Protein AF-N2AEK4-F1 (afdb_monomer)

Secondary structure (DSSP, 8-state):
-----GGGGTTHHHHHTT--HHHHHHHHHHHHHHTHHHHHHHHHHHHH-S-HHHHHHHHHHHHHHHHHHHHSTTSSS--HHHHHHHHHHIIIIIHHHHHTT--TTHHHHHHHHHHHHHHHSTT-------HHHHHHHTTTT-----

Structure (mmCIF, N/CA/C/O backbone):
data_AF-N2AEK4-F1
#
_entry.id   AF-N2AEK4-F1
#
loop_
_atom_site.group_PDB
_atom_site.id
_atom_site.type_symbol
_atom_site.label_atom_id
_atom_site.label_alt_id
_atom_site.label_comp_id
_atom_site.label_asym_id
_atom_site.label_entity_id
_atom_site.label_seq_id
_atom_site.pdbx_PDB_ins_code
_atom_site.Cartn_x
_atom_site.Cartn_y
_atom_site.Cartn_z
_atom_site.occupancy
_atom_site.B_iso_or_equiv
_atom_site.auth_seq_id
_atom_site.auth_comp_id
_atom_site.auth_asym_id
_atom_site.auth_atom_id
_atom_site.pdbx_PDB_model_num
ATOM 1 N N . MET A 1 1 ? -1.991 2.743 19.088 1.00 65.75 1 MET A N 1
ATOM 2 C CA . MET A 1 1 ? -0.981 3.655 18.497 1.00 65.75 1 MET A CA 1
ATOM 3 C C . MET A 1 1 ? -1.085 3.528 16.982 1.00 65.75 1 MET A C 1
ATOM 5 O O . MET A 1 1 ? -1.461 2.444 16.556 1.00 65.75 1 MET A O 1
ATOM 9 N N . PRO A 1 2 ? -0.828 4.579 16.182 1.00 80.50 2 PRO A N 1
ATOM 10 C CA . PRO A 1 2 ? -0.862 4.454 14.725 1.00 80.50 2 PRO A CA 1
ATOM 11 C C . PRO A 1 2 ? 0.255 3.523 14.238 1.00 80.50 2 PRO A C 1
ATOM 13 O O . PRO A 1 2 ? 1.398 3.667 14.677 1.00 80.50 2 PRO A O 1
ATOM 16 N N . VAL A 1 3 ? -0.069 2.596 13.333 1.00 87.94 3 VAL A N 1
ATOM 17 C CA . VAL A 1 3 ? 0.931 1.723 12.699 1.00 87.94 3 VAL A CA 1
ATOM 18 C C . VAL A 1 3 ? 1.771 2.545 11.725 1.00 87.94 3 VAL A C 1
ATOM 20 O O . VAL A 1 3 ? 1.249 3.314 10.911 1.00 87.94 3 VAL A O 1
ATOM 23 N N . VAL A 1 4 ? 3.092 2.395 11.805 1.00 85.88 4 VAL A N 1
ATOM 24 C CA . VAL A 1 4 ? 4.040 3.128 10.960 1.00 85.88 4 VAL A CA 1
ATOM 25 C C . VAL A 1 4 ? 4.069 2.502 9.562 1.00 85.88 4 VAL A C 1
ATOM 27 O O . VAL A 1 4 ? 4.660 1.445 9.360 1.00 85.88 4 VAL A O 1
ATOM 30 N N . THR A 1 5 ? 3.449 3.163 8.580 1.00 90.44 5 THR A N 1
ATOM 31 C CA . THR A 1 5 ? 3.339 2.653 7.195 1.00 90.44 5 THR A CA 1
ATOM 32 C C . THR A 1 5 ? 4.315 3.309 6.215 1.00 90.44 5 THR A C 1
ATOM 34 O O . THR A 1 5 ? 4.449 2.861 5.078 1.00 90.44 5 THR A O 1
ATOM 37 N N . ASP A 1 6 ? 5.054 4.344 6.623 1.00 89.19 6 ASP A N 1
ATOM 38 C CA . ASP A 1 6 ? 5.939 5.101 5.729 1.00 89.19 6 ASP A CA 1
ATOM 39 C C . ASP A 1 6 ? 7.083 4.248 5.155 1.00 89.19 6 ASP A C 1
ATOM 41 O O . ASP A 1 6 ? 7.486 4.439 4.000 1.00 89.19 6 ASP A O 1
ATOM 45 N N . ARG A 1 7 ? 7.589 3.292 5.944 1.00 91.81 7 ARG A N 1
ATOM 46 C CA . ARG A 1 7 ? 8.680 2.393 5.550 1.00 91.81 7 ARG A CA 1
ATOM 47 C C . ARG A 1 7 ? 8.294 1.457 4.415 1.00 91.81 7 ARG A C 1
ATOM 49 O O . ARG A 1 7 ? 9.152 1.141 3.597 1.00 91.81 7 ARG A O 1
ATOM 56 N N . MET A 1 8 ? 7.012 1.098 4.287 1.00 94.88 8 MET A N 1
ATOM 57 C CA . MET A 1 8 ? 6.519 0.268 3.177 1.00 94.88 8 MET A CA 1
ATOM 58 C C . MET A 1 8 ? 6.834 0.899 1.813 1.00 94.88 8 MET A C 1
ATOM 60 O O . MET A 1 8 ? 7.028 0.198 0.826 1.00 94.88 8 MET A O 1
ATOM 64 N N . PHE A 1 9 ? 6.954 2.227 1.742 1.00 95.25 9 PHE A N 1
ATOM 65 C CA . PHE A 1 9 ? 7.187 2.940 0.487 1.00 95.25 9 PHE A CA 1
ATOM 66 C C . PHE A 1 9 ? 8.673 3.165 0.148 1.00 95.25 9 PHE A C 1
ATOM 68 O O . PHE A 1 9 ? 8.973 3.626 -0.958 1.00 95.25 9 PHE A O 1
ATOM 75 N N . ASP A 1 10 ? 9.617 2.823 1.035 1.00 92.31 10 ASP A N 1
ATOM 76 C CA . ASP A 1 10 ? 11.054 3.107 0.850 1.00 92.31 10 ASP A CA 1
ATOM 77 C C . ASP A 1 10 ? 11.623 2.493 -0.431 1.00 92.31 10 ASP A C 1
ATOM 79 O O . ASP A 1 10 ? 12.361 3.135 -1.183 1.00 92.31 10 ASP A O 1
ATOM 83 N N . ASN A 1 11 ? 11.217 1.260 -0.732 1.00 92.12 11 ASN A N 1
ATOM 84 C CA . ASN A 1 11 ? 11.719 0.513 -1.881 1.00 92.12 11 ASN A CA 1
ATOM 85 C C . ASN A 1 11 ? 10.864 0.672 -3.147 1.00 92.12 11 ASN A C 1
ATOM 87 O O . ASN A 1 11 ? 11.190 0.068 -4.175 1.00 92.12 11 ASN A O 1
ATOM 91 N N . LYS A 1 12 ? 9.835 1.537 -3.132 1.00 94.06 12 LYS A N 1
ATOM 92 C CA . LYS A 1 12 ? 8.893 1.742 -4.249 1.00 94.06 12 LYS A CA 1
ATOM 93 C C . LYS A 1 12 ? 9.588 1.874 -5.601 1.00 94.06 12 LYS A C 1
ATOM 95 O O . LYS A 1 12 ? 9.260 1.167 -6.548 1.00 94.06 12 LYS A O 1
ATOM 100 N N . ASN A 1 13 ? 10.574 2.766 -5.700 1.00 91.44 13 ASN A N 1
ATOM 101 C CA . ASN A 1 13 ? 11.243 3.041 -6.975 1.00 91.44 13 ASN A CA 1
ATOM 102 C C . ASN A 1 13 ? 12.008 1.819 -7.497 1.00 91.44 13 ASN A C 1
ATOM 104 O O . ASN A 1 13 ? 12.037 1.583 -8.700 1.00 91.44 13 ASN A O 1
ATOM 108 N N . LYS A 1 14 ? 12.624 1.035 -6.605 1.00 91.38 14 LYS A N 1
ATOM 109 C CA . LYS A 1 14 ? 13.353 -0.186 -6.969 1.00 91.38 14 LYS A CA 1
ATOM 110 C C . LYS A 1 14 ? 12.386 -1.290 -7.394 1.00 91.38 14 LYS A C 1
ATOM 112 O O . LYS A 1 14 ? 12.635 -1.949 -8.396 1.00 91.38 14 LYS A O 1
ATOM 117 N N . MET A 1 15 ? 11.289 -1.457 -6.664 1.00 92.69 15 MET A N 1
ATOM 118 C CA . MET A 1 15 ? 10.333 -2.551 -6.855 1.00 92.69 15 MET A CA 1
ATOM 119 C C . MET A 1 15 ? 9.384 -2.336 -8.039 1.00 92.69 15 MET A C 1
ATOM 121 O O . MET A 1 15 ? 8.943 -3.303 -8.658 1.00 92.69 15 MET A O 1
ATOM 125 N N . LEU A 1 16 ? 9.096 -1.081 -8.393 1.00 91.00 16 LEU A N 1
ATOM 126 C CA . LEU A 1 16 ? 8.359 -0.742 -9.614 1.00 91.00 16 LEU A CA 1
ATOM 127 C C . LEU A 1 16 ? 9.258 -0.736 -10.859 1.00 91.00 16 LEU A C 1
ATOM 129 O O . LEU A 1 16 ? 8.776 -0.861 -11.988 1.00 91.00 16 LEU A O 1
ATOM 133 N N . LYS A 1 17 ? 10.580 -0.604 -10.688 1.00 84.88 17 LYS A N 1
ATOM 134 C CA . LYS A 1 17 ? 11.522 -0.588 -11.809 1.00 84.88 17 LYS A CA 1
ATOM 135 C C . LYS A 1 17 ? 11.586 -1.974 -12.442 1.00 84.88 17 LYS A C 1
ATOM 137 O O . LYS A 1 17 ? 12.271 -2.862 -11.948 1.00 84.88 17 LYS A O 1
ATOM 142 N N . ARG A 1 18 ? 10.956 -2.101 -13.615 1.00 75.81 18 ARG A N 1
ATOM 143 C CA . ARG A 1 18 ? 10.868 -3.336 -14.415 1.00 75.81 18 ARG A CA 1
ATOM 144 C C . ARG A 1 18 ? 9.997 -4.402 -13.741 1.00 75.81 18 ARG A C 1
ATOM 146 O O . ARG A 1 18 ? 10.466 -5.514 -13.515 1.00 75.81 18 ARG A O 1
ATOM 153 N N . LEU A 1 19 ? 8.727 -4.067 -13.494 1.00 82.19 19 LEU A N 1
ATOM 154 C CA . LEU A 1 19 ? 7.664 -5.023 -13.156 1.00 82.19 19 LEU A CA 1
ATOM 155 C C . LEU A 1 19 ? 7.582 -6.126 -14.228 1.00 82.19 19 LEU A C 1
ATOM 157 O O . LEU A 1 19 ? 6.901 -6.004 -15.242 1.00 82.19 19 LEU A O 1
ATOM 161 N N . LYS A 1 20 ? 8.341 -7.198 -14.019 1.00 86.81 20 LYS A N 1
ATOM 162 C CA . LYS A 1 20 ? 8.296 -8.454 -14.768 1.00 86.81 20 LYS A CA 1
ATOM 163 C C . LYS A 1 20 ? 7.862 -9.531 -13.797 1.00 86.81 20 LYS A C 1
ATOM 165 O O . LYS A 1 20 ? 8.312 -9.505 -12.659 1.00 86.81 20 LYS A O 1
ATOM 170 N N . LYS A 1 21 ? 7.095 -10.514 -14.267 1.00 88.75 21 LYS A N 1
ATOM 171 C CA . LYS A 1 21 ? 6.495 -11.552 -13.418 1.00 88.75 21 LYS A CA 1
ATOM 172 C C . LYS A 1 21 ? 7.445 -12.148 -12.374 1.00 88.75 21 LYS A C 1
ATOM 174 O O . LYS A 1 21 ? 7.139 -12.106 -11.193 1.00 88.75 21 LYS A O 1
ATOM 179 N N . LYS A 1 22 ? 8.624 -12.618 -12.803 1.00 89.31 22 LYS A N 1
ATOM 180 C CA . LYS A 1 22 ? 9.629 -13.205 -11.902 1.00 89.31 22 LYS A CA 1
ATOM 181 C C . LYS A 1 22 ? 10.095 -12.222 -10.820 1.00 89.31 22 LYS A C 1
ATOM 183 O O . LYS A 1 22 ? 10.111 -12.549 -9.646 1.00 89.31 22 LYS A O 1
ATOM 188 N N . THR A 1 23 ? 10.455 -11.004 -11.219 1.00 90.94 23 THR A N 1
ATOM 189 C CA . THR A 1 23 ? 10.925 -9.974 -10.281 1.00 90.94 23 THR A CA 1
ATOM 190 C C . THR A 1 23 ? 9.800 -9.472 -9.378 1.00 90.94 23 THR A C 1
ATOM 192 O O . TH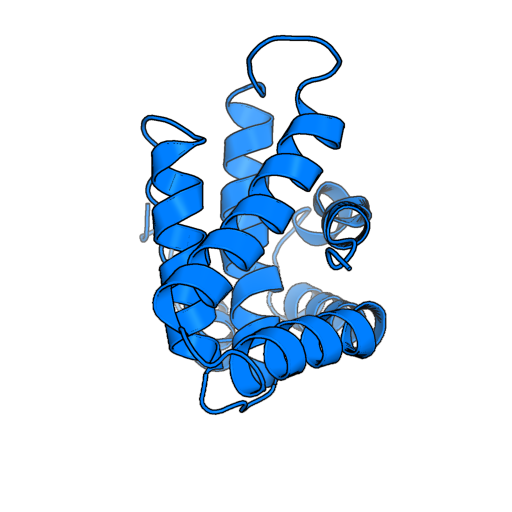R A 1 23 ? 10.054 -9.110 -8.237 1.00 90.94 23 THR A O 1
ATOM 195 N N . TYR A 1 24 ? 8.562 -9.450 -9.875 1.00 93.19 24 TYR A N 1
ATOM 196 C CA . TYR A 1 24 ? 7.388 -9.121 -9.078 1.00 93.19 24 TYR A CA 1
ATOM 197 C C . TYR A 1 24 ? 7.164 -10.159 -7.977 1.00 93.19 24 TYR A C 1
ATOM 199 O O . TYR A 1 24 ? 7.051 -9.769 -6.827 1.00 93.19 24 TYR A O 1
ATOM 207 N N . GLU A 1 25 ? 7.192 -11.451 -8.305 1.00 94.12 25 GLU A N 1
ATOM 208 C CA . GLU A 1 25 ? 7.076 -12.547 -7.333 1.00 94.12 25 GLU A CA 1
ATOM 209 C C . GLU A 1 25 ? 8.149 -12.481 -6.244 1.00 94.12 25 GLU A C 1
ATOM 211 O O . GLU A 1 25 ? 7.826 -12.485 -5.059 1.00 94.12 25 GLU A O 1
ATOM 216 N N . GLU A 1 26 ? 9.418 -12.329 -6.638 1.00 94.44 26 GLU A N 1
ATOM 217 C CA . GLU A 1 26 ? 10.544 -12.198 -5.703 1.00 94.44 26 GLU A CA 1
ATOM 218 C C . GLU A 1 26 ? 10.386 -10.968 -4.790 1.00 94.44 26 GLU A C 1
ATOM 220 O O . GLU A 1 26 ? 10.518 -11.068 -3.569 1.00 94.44 26 GLU A O 1
ATOM 225 N N . ASN A 1 27 ? 10.065 -9.803 -5.366 1.00 95.75 27 ASN A N 1
ATOM 226 C CA . ASN A 1 27 ? 9.874 -8.570 -4.601 1.00 95.75 27 ASN A CA 1
ATOM 227 C C . ASN A 1 27 ? 8.640 -8.634 -3.700 1.00 95.75 27 ASN A C 1
ATOM 229 O O . ASN A 1 27 ? 8.662 -8.072 -2.610 1.00 95.75 27 ASN A O 1
ATOM 233 N N . PHE A 1 28 ? 7.563 -9.267 -4.158 1.00 96.25 28 PHE A N 1
ATOM 234 C CA . PHE A 1 28 ? 6.322 -9.383 -3.410 1.00 96.25 28 PHE A CA 1
ATOM 235 C C . PHE A 1 28 ? 6.494 -10.317 -2.211 1.00 96.25 28 PHE A C 1
ATOM 237 O O . PHE A 1 28 ? 6.099 -9.953 -1.108 1.00 96.25 28 PHE A O 1
ATOM 244 N N . ALA A 1 29 ? 7.157 -11.464 -2.394 1.00 96.50 29 ALA A N 1
ATOM 245 C CA . ALA A 1 29 ? 7.495 -12.365 -1.295 1.00 96.50 29 ALA A CA 1
ATOM 246 C C . ALA A 1 29 ? 8.378 -11.672 -0.244 1.00 96.50 29 ALA A C 1
ATOM 248 O O . ALA A 1 29 ? 8.105 -11.770 0.951 1.00 96.50 29 ALA A O 1
ATOM 249 N N . TRP A 1 30 ? 9.395 -10.917 -0.682 1.00 96.75 30 TRP A N 1
ATOM 250 C CA . TRP A 1 30 ? 10.212 -10.109 0.228 1.00 96.75 30 TRP A CA 1
ATOM 251 C C . TRP A 1 30 ? 9.378 -9.052 0.962 1.00 96.75 30 TRP A C 1
ATOM 253 O O . TRP A 1 30 ? 9.469 -8.948 2.178 1.00 96.75 30 TRP A O 1
ATOM 263 N N . PHE A 1 31 ? 8.540 -8.300 0.245 1.00 97.44 31 PHE A N 1
ATOM 264 C CA . PHE A 1 31 ? 7.701 -7.247 0.821 1.00 97.44 31 PHE A CA 1
ATOM 265 C C . PHE A 1 31 ? 6.724 -7.794 1.863 1.00 97.44 31 PHE A C 1
ATOM 267 O O . PHE A 1 31 ? 6.565 -7.207 2.928 1.00 97.44 31 PHE A O 1
ATOM 274 N N . GLN A 1 32 ? 6.090 -8.931 1.572 1.00 96.12 32 GLN A N 1
ATOM 275 C CA . GLN A 1 32 ? 5.177 -9.578 2.504 1.00 96.12 32 GLN A CA 1
ATOM 276 C C . GLN A 1 32 ? 5.898 -10.011 3.785 1.00 96.12 32 GLN A C 1
ATOM 278 O O . GLN A 1 32 ? 5.362 -9.810 4.867 1.00 96.12 32 GLN A O 1
ATOM 283 N N . ALA A 1 33 ? 7.102 -10.578 3.667 1.00 96.94 33 ALA A N 1
ATOM 284 C CA . ALA A 1 33 ? 7.890 -10.994 4.823 1.00 96.94 33 ALA A CA 1
ATOM 285 C C . ALA A 1 33 ? 8.411 -9.799 5.638 1.00 96.94 33 ALA A C 1
ATOM 287 O O . ALA A 1 33 ? 8.329 -9.816 6.861 1.00 96.94 33 ALA A O 1
ATOM 288 N N . GLU A 1 34 ? 8.916 -8.760 4.967 1.00 97.19 34 GLU A N 1
ATOM 289 C CA . GLU A 1 34 ? 9.476 -7.561 5.605 1.00 97.19 34 GLU A CA 1
ATOM 290 C C . GLU A 1 34 ? 8.427 -6.792 6.414 1.00 97.19 34 GLU A C 1
ATOM 292 O O . GLU A 1 34 ? 8.747 -6.254 7.471 1.00 97.19 34 GLU A O 1
ATOM 297 N N . TYR A 1 35 ? 7.184 -6.737 5.922 1.00 97.12 35 TYR A N 1
ATOM 298 C CA . TYR A 1 35 ? 6.121 -5.938 6.534 1.00 97.12 35 TYR A CA 1
ATOM 299 C C . TYR A 1 35 ? 5.004 -6.765 7.190 1.00 97.12 35 TYR 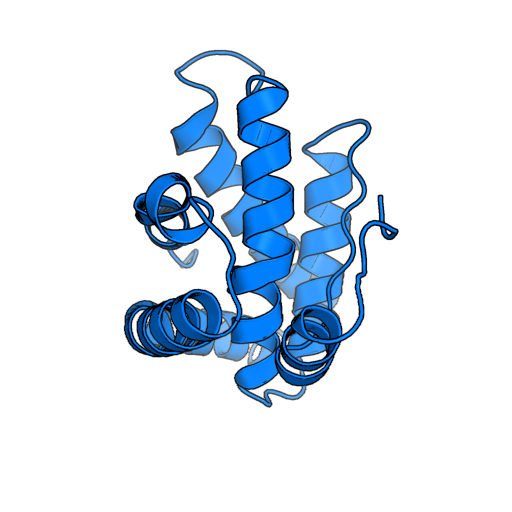A C 1
ATOM 301 O O . TYR A 1 35 ? 3.908 -6.250 7.422 1.00 97.12 35 TYR A O 1
ATOM 309 N N . ALA A 1 36 ? 5.258 -8.049 7.471 1.00 95.69 36 ALA A N 1
ATOM 310 C CA . ALA A 1 36 ? 4.273 -8.967 8.047 1.00 95.69 36 ALA A CA 1
ATOM 311 C C . ALA A 1 36 ? 3.720 -8.465 9.391 1.00 95.69 36 ALA A C 1
ATOM 313 O O . ALA A 1 36 ? 2.506 -8.460 9.580 1.00 95.69 36 ALA A O 1
ATOM 314 N N . GLU A 1 37 ? 4.597 -7.984 10.278 1.00 95.69 37 GLU A N 1
ATOM 315 C CA . GLU A 1 37 ? 4.226 -7.450 11.596 1.00 95.69 37 GLU A CA 1
ATOM 316 C C . GLU A 1 37 ? 3.295 -6.238 11.465 1.00 95.69 37 GLU A C 1
ATOM 318 O O . GLU A 1 37 ? 2.250 -6.182 12.102 1.00 95.69 37 GLU A O 1
ATOM 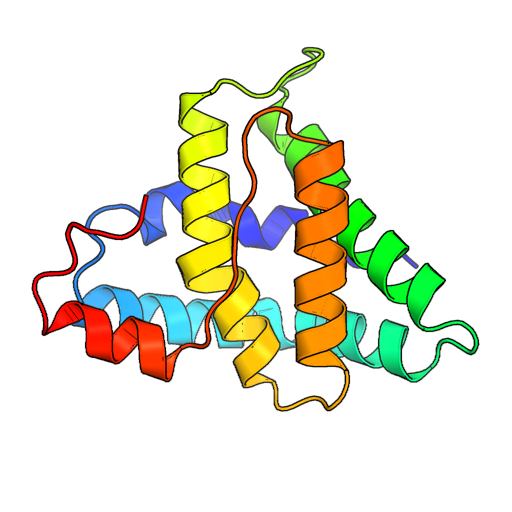323 N N . GLN A 1 38 ? 3.596 -5.298 10.565 1.00 96.56 38 GLN A N 1
ATOM 324 C CA . GLN A 1 38 ? 2.740 -4.132 10.346 1.00 96.56 38 GLN A CA 1
ATOM 325 C C . GLN A 1 38 ? 1.371 -4.527 9.786 1.00 96.56 38 GLN A C 1
ATOM 327 O O . GLN A 1 38 ? 0.367 -3.905 10.132 1.00 96.56 38 GLN A O 1
ATOM 332 N N . PHE A 1 39 ? 1.304 -5.533 8.908 1.00 97.25 39 PHE A N 1
ATOM 333 C CA . PHE A 1 39 ? 0.019 -6.034 8.423 1.00 97.25 39 PHE A CA 1
ATOM 334 C C . PHE A 1 39 ? -0.779 -6.708 9.539 1.00 97.25 39 PHE A C 1
ATOM 336 O O . PHE A 1 39 ? -1.976 -6.442 9.645 1.00 97.25 39 PHE A O 1
ATOM 343 N N . GLU A 1 40 ? -0.129 -7.499 10.394 1.00 95.81 40 GLU A N 1
ATOM 344 C CA . GLU A 1 40 ? -0.750 -8.092 11.579 1.00 95.81 40 GLU A CA 1
ATOM 345 C C . GLU A 1 40 ? -1.306 -7.003 12.505 1.00 95.81 40 GLU A C 1
ATOM 347 O O . GLU A 1 40 ? -2.497 -7.023 12.814 1.00 95.81 40 GLU A O 1
ATOM 352 N N . GLU A 1 41 ? -0.508 -5.986 12.843 1.00 96.56 41 GLU A N 1
ATOM 353 C CA . GLU A 1 41 ? -0.938 -4.849 13.665 1.00 96.56 41 GLU A CA 1
ATOM 354 C C . GLU A 1 41 ? -2.130 -4.096 13.055 1.00 96.56 41 GLU A C 1
ATOM 356 O O . GLU A 1 41 ? -3.080 -3.756 13.764 1.00 96.56 41 GLU A O 1
ATOM 361 N N . ILE A 1 42 ? -2.115 -3.846 11.739 1.00 97.25 42 ILE A N 1
ATOM 362 C CA . ILE A 1 42 ? -3.228 -3.197 11.025 1.00 97.25 42 ILE A CA 1
ATOM 363 C C . ILE A 1 42 ? -4.499 -4.044 11.127 1.00 97.25 42 ILE A C 1
ATOM 365 O O . ILE A 1 42 ? -5.573 -3.513 11.420 1.00 97.25 42 ILE A O 1
ATOM 369 N N . THR A 1 43 ? -4.394 -5.351 10.881 1.00 97.31 43 THR A N 1
ATOM 370 C CA . THR A 1 43 ? -5.551 -6.252 10.933 1.00 97.31 43 THR A CA 1
ATOM 371 C C . THR A 1 43 ? -6.085 -6.422 12.350 1.00 97.31 43 THR A C 1
ATOM 373 O O . THR A 1 43 ? -7.292 -6.306 12.545 1.00 97.31 43 THR A O 1
ATOM 376 N N . ALA A 1 44 ? -5.210 -6.558 13.348 1.00 96.44 44 ALA A N 1
ATOM 377 C CA . ALA A 1 44 ? -5.576 -6.643 14.758 1.00 96.44 44 ALA A CA 1
ATOM 378 C C . ALA A 1 44 ? -6.244 -5.352 15.252 1.00 96.44 44 ALA A C 1
ATOM 380 O O . ALA A 1 44 ? -7.199 -5.400 16.028 1.00 96.44 44 ALA A O 1
ATOM 381 N N . TYR A 1 45 ? -5.792 -4.187 14.773 1.00 96.50 45 TYR A N 1
ATOM 382 C CA . TYR A 1 45 ? -6.437 -2.913 15.085 1.00 96.50 45 TYR A C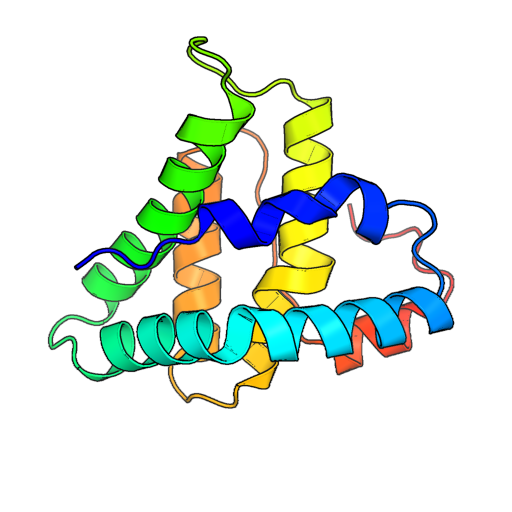A 1
ATOM 383 C C . TYR A 1 45 ? -7.883 -2.867 14.592 1.00 96.50 45 TYR A C 1
ATOM 385 O O . TYR A 1 45 ? -8.786 -2.491 15.341 1.00 96.50 45 TYR A O 1
ATOM 393 N N . ALA A 1 46 ? -8.109 -3.267 13.338 1.00 95.81 46 ALA A N 1
ATOM 394 C CA . ALA A 1 46 ? -9.454 -3.357 12.789 1.00 95.81 46 ALA A CA 1
ATOM 395 C C . ALA A 1 46 ? -10.285 -4.407 13.537 1.00 95.81 46 ALA A C 1
ATOM 397 O O . ALA A 1 46 ? -11.433 -4.129 13.881 1.00 95.81 46 ALA A O 1
ATOM 398 N N . GLU A 1 47 ? -9.709 -5.574 13.841 1.00 95.81 47 GLU A N 1
ATOM 399 C CA . GLU A 1 47 ? -10.368 -6.681 14.539 1.00 95.81 47 GLU A CA 1
ATOM 400 C C . GLU A 1 47 ? -10.929 -6.242 15.900 1.00 95.81 47 GLU A C 1
ATOM 402 O O . GLU A 1 47 ? -12.110 -6.455 16.183 1.00 95.81 47 GLU A O 1
ATOM 407 N N . GLN A 1 48 ? -10.103 -5.571 16.703 1.00 95.44 48 GLN A N 1
ATOM 408 C CA . GLN A 1 48 ? -10.417 -5.164 18.076 1.00 95.44 48 GLN A CA 1
ATOM 409 C C . GLN A 1 48 ? -11.328 -3.931 18.158 1.00 95.44 48 GLN A C 1
ATOM 411 O O . GLN A 1 48 ? -11.864 -3.624 19.227 1.00 95.44 48 GLN A O 1
ATOM 416 N N . ALA A 1 49 ? -11.514 -3.204 17.056 1.00 95.56 49 ALA A N 1
ATOM 417 C CA . ALA A 1 49 ? -12.334 -2.005 17.042 1.00 95.56 49 ALA A CA 1
ATOM 418 C C . ALA A 1 49 ? -13.831 -2.335 17.158 1.00 95.56 49 ALA A C 1
ATOM 420 O O . ALA A 1 49 ? -14.400 -3.058 16.338 1.00 95.56 49 ALA A O 1
ATOM 421 N N . ALA A 1 50 ? -14.494 -1.721 18.142 1.00 94.19 50 ALA A N 1
ATOM 422 C CA . ALA A 1 50 ? -15.950 -1.788 18.278 1.00 94.19 50 ALA A CA 1
ATOM 423 C C . ALA A 1 50 ? -16.670 -1.107 17.098 1.00 94.19 50 ALA A C 1
ATOM 425 O O . ALA A 1 50 ? -17.703 -1.588 16.638 1.00 94.19 50 ALA A O 1
ATOM 426 N N . ASP A 1 51 ? -16.106 -0.005 16.590 1.00 95.88 51 ASP A N 1
ATOM 427 C CA . ASP A 1 51 ? -16.558 0.665 15.370 1.00 95.88 51 ASP A CA 1
ATOM 428 C C . ASP A 1 51 ? -15.579 0.387 14.225 1.00 95.88 51 ASP A C 1
ATOM 430 O O . ASP A 1 51 ? -14.573 1.080 14.039 1.00 95.88 51 ASP A O 1
ATOM 434 N N . LYS A 1 52 ? -15.918 -0.626 13.427 1.00 93.06 52 LYS A N 1
ATOM 435 C CA . LYS A 1 52 ? -15.148 -1.038 12.249 1.00 93.06 52 LYS A CA 1
ATOM 436 C C . LYS A 1 52 ? -14.987 0.087 11.228 1.00 93.06 52 LYS A C 1
ATOM 438 O O . LYS A 1 52 ? -13.923 0.227 10.631 1.00 93.06 52 LYS A O 1
ATOM 443 N N . GLN A 1 53 ? -16.013 0.916 11.031 1.00 94.19 53 GLN A N 1
ATOM 444 C CA . GLN A 1 53 ? -15.995 1.952 9.998 1.00 94.19 53 GLN A CA 1
ATOM 445 C C . GLN A 1 53 ? -15.039 3.094 10.358 1.00 94.19 53 GLN A C 1
ATOM 447 O O . GLN A 1 53 ? -14.343 3.622 9.478 1.00 94.19 53 GLN A O 1
ATOM 452 N N . SER A 1 54 ? -14.986 3.456 11.639 1.00 95.81 54 SER A N 1
ATOM 453 C CA . SER A 1 54 ? -13.990 4.397 12.154 1.00 95.81 54 SER A CA 1
ATOM 454 C C . SER A 1 54 ? -12.582 3.805 12.054 1.00 95.81 54 SER A C 1
ATOM 456 O O . SER A 1 54 ? -11.700 4.458 11.495 1.00 95.81 54 SER A O 1
ATOM 458 N N . ALA A 1 55 ? -12.390 2.537 12.440 1.00 96.81 55 ALA A N 1
ATOM 459 C CA . ALA A 1 55 ? -11.083 1.871 12.381 1.00 96.81 55 ALA A CA 1
ATOM 460 C C . ALA A 1 55 ? -10.481 1.856 10.965 1.00 96.81 55 ALA A C 1
ATOM 462 O O . ALA A 1 55 ? -9.340 2.275 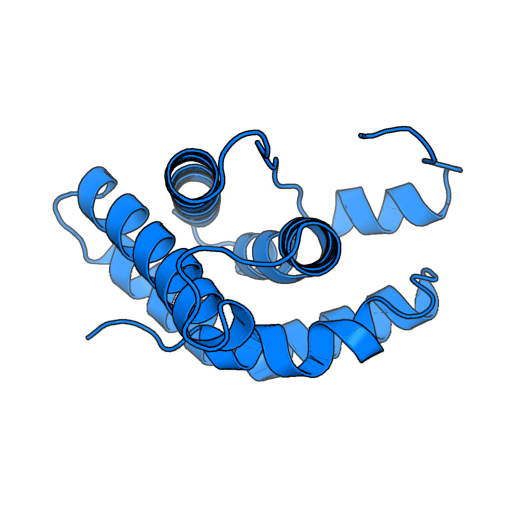10.767 1.00 96.81 55 ALA A O 1
ATOM 463 N N . VAL A 1 56 ? -11.250 1.447 9.948 1.00 96.44 56 VAL A N 1
ATOM 464 C CA . VAL A 1 56 ? -10.743 1.412 8.560 1.00 96.44 56 VAL A CA 1
ATOM 465 C C . VAL A 1 56 ? -10.479 2.809 7.988 1.00 96.44 56 VAL A C 1
ATOM 467 O O . VAL A 1 56 ? -9.625 2.975 7.116 1.00 96.44 56 VAL A O 1
ATOM 470 N N . THR A 1 57 ? -11.180 3.832 8.487 1.00 97.12 57 THR A N 1
ATOM 471 C CA . THR A 1 57 ? -10.921 5.235 8.122 1.00 97.12 57 THR A CA 1
ATOM 472 C C . THR A 1 57 ? -9.608 5.724 8.733 1.00 97.12 57 THR A C 1
ATOM 474 O O . THR A 1 57 ? -8.825 6.403 8.065 1.00 97.12 57 THR A O 1
ATOM 477 N N . GLU A 1 58 ? -9.332 5.364 9.983 1.00 97.06 58 GLU A N 1
ATOM 478 C CA . GLU A 1 58 ? -8.073 5.694 10.651 1.00 97.06 58 GLU A CA 1
ATOM 479 C C . GLU A 1 58 ? -6.887 4.979 10.006 1.00 97.06 58 GLU A C 1
ATOM 481 O O . GLU A 1 58 ? -5.899 5.637 9.688 1.00 97.06 58 GLU A O 1
ATOM 486 N N . ILE A 1 59 ? -7.019 3.686 9.691 1.00 97.56 59 ILE A N 1
ATOM 487 C CA . ILE A 1 59 ? -6.001 2.940 8.935 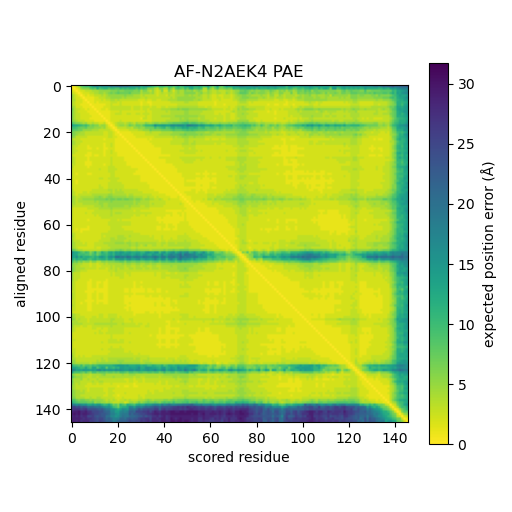1.00 97.56 59 ILE A CA 1
ATOM 488 C C . ILE A 1 59 ? -5.713 3.635 7.601 1.00 97.56 59 ILE A C 1
ATOM 490 O O . ILE A 1 59 ? -4.555 3.899 7.274 1.00 97.56 59 ILE A O 1
ATOM 494 N N . GLY A 1 60 ? -6.754 4.001 6.846 1.00 96.88 60 GLY A N 1
ATOM 495 C CA . GLY A 1 60 ? -6.591 4.772 5.612 1.00 96.88 60 GLY A CA 1
ATOM 496 C C . GLY A 1 60 ? -5.835 6.085 5.827 1.00 96.88 60 GLY A C 1
ATOM 497 O O . GLY A 1 60 ? -4.995 6.452 5.005 1.00 96.88 60 GLY A O 1
ATOM 498 N N . THR A 1 61 ? -6.079 6.754 6.955 1.00 96.56 61 THR A N 1
ATOM 499 C CA . THR A 1 61 ? -5.392 7.997 7.327 1.00 96.56 61 THR A CA 1
ATOM 500 C C . THR A 1 61 ? -3.912 7.754 7.619 1.00 96.56 61 THR A C 1
ATOM 502 O O . THR A 1 61 ? -3.079 8.525 7.151 1.00 96.56 61 THR A O 1
ATOM 505 N N . TRP A 1 62 ? -3.547 6.651 8.283 1.00 96.75 62 TRP A N 1
ATOM 506 C CA . TRP A 1 62 ? -2.141 6.303 8.537 1.00 96.75 62 TRP A CA 1
ATOM 507 C C . TRP A 1 62 ? -1.333 6.168 7.244 1.00 96.75 62 TRP A C 1
ATOM 509 O O . TRP A 1 62 ? -0.208 6.670 7.168 1.00 96.75 62 TRP A O 1
ATOM 519 N N . PHE A 1 63 ? -1.912 5.540 6.213 1.00 96.25 63 PHE A N 1
ATOM 520 C CA . PHE A 1 63 ? -1.291 5.444 4.889 1.00 96.25 63 PHE A CA 1
ATOM 521 C C . PHE A 1 63 ? -1.156 6.815 4.225 1.00 96.25 63 PHE A C 1
ATOM 523 O O . PHE A 1 63 ? -0.078 7.156 3.730 1.00 96.25 63 PHE A O 1
ATOM 530 N N . THR A 1 64 ? -2.221 7.624 4.211 1.00 94.12 64 THR A N 1
ATOM 531 C CA . THR A 1 64 ? -2.163 8.936 3.555 1.00 94.12 64 THR A CA 1
ATOM 532 C C . THR A 1 64 ? -1.216 9.895 4.264 1.00 94.12 64 THR A C 1
ATOM 534 O O . THR A 1 64 ? -0.469 10.592 3.581 1.00 94.12 64 THR A O 1
ATOM 537 N N . ASP A 1 65 ? -1.184 9.896 5.597 1.00 93.62 65 ASP A N 1
ATOM 538 C CA . ASP A 1 65 ? -0.314 10.762 6.398 1.00 93.62 65 ASP A CA 1
ATOM 539 C C . ASP A 1 65 ? 1.155 10.379 6.233 1.00 93.62 65 ASP A C 1
ATOM 541 O O . ASP A 1 65 ? 1.995 11.251 6.006 1.00 93.62 65 ASP A O 1
ATOM 545 N N . SER A 1 66 ? 1.464 9.079 6.248 1.00 92.88 66 SER A N 1
ATOM 546 C CA . SER A 1 66 ? 2.819 8.574 6.001 1.00 92.88 66 SER A CA 1
ATOM 547 C C . SER A 1 66 ? 3.330 8.988 4.622 1.00 92.88 66 SER A C 1
ATOM 549 O O . SER A 1 66 ? 4.448 9.487 4.470 1.00 92.88 66 SER A O 1
ATOM 551 N N . VAL A 1 67 ? 2.485 8.851 3.601 1.00 92.25 67 VAL A N 1
ATOM 552 C CA . VAL A 1 67 ? 2.813 9.229 2.224 1.00 92.25 67 VAL A CA 1
ATOM 553 C C . VAL A 1 67 ? 2.941 10.746 2.073 1.00 92.25 67 VAL A C 1
ATOM 555 O O . VAL A 1 67 ? 3.891 11.223 1.447 1.00 92.25 67 VAL A O 1
ATOM 558 N N . TYR A 1 68 ? 2.042 11.529 2.669 1.00 90.88 68 TYR A N 1
ATOM 559 C CA . TYR A 1 68 ? 2.142 12.989 2.661 1.00 90.88 68 TYR A CA 1
ATOM 560 C C . TYR A 1 68 ? 3.408 13.476 3.359 1.00 90.88 68 TYR A C 1
ATOM 562 O O . TYR A 1 68 ? 4.158 14.260 2.773 1.00 90.88 68 TYR A O 1
ATOM 570 N N . GLY A 1 69 ? 3.674 12.989 4.572 1.00 89.81 69 GLY A N 1
ATOM 571 C CA . GLY A 1 69 ? 4.852 13.358 5.352 1.00 89.81 69 GLY A CA 1
ATOM 572 C C . GLY A 1 69 ? 6.149 13.075 4.598 1.00 89.81 69 GLY A C 1
ATOM 573 O O . GLY A 1 69 ? 7.054 13.910 4.582 1.00 89.81 69 GLY A O 1
ATOM 574 N N . LYS A 1 70 ? 6.208 11.944 3.890 1.00 91.00 70 LYS A N 1
ATOM 575 C CA . LYS A 1 70 ? 7.399 11.508 3.156 1.00 91.00 70 LYS A CA 1
ATOM 576 C C . LYS A 1 70 ? 7.586 12.200 1.805 1.00 91.00 70 LYS A C 1
ATOM 578 O O . LYS A 1 70 ? 8.699 12.598 1.465 1.00 91.00 70 LYS A O 1
ATOM 583 N N . TYR A 1 71 ? 6.518 12.366 1.023 1.00 91.00 71 TYR A N 1
ATOM 584 C CA . TYR A 1 71 ? 6.621 12.741 -0.396 1.00 91.00 71 TYR A CA 1
ATOM 585 C C . TYR A 1 71 ? 6.144 14.154 -0.733 1.00 91.00 71 TYR A C 1
ATOM 587 O O . TYR A 1 71 ? 6.370 14.621 -1.853 1.00 91.00 71 TYR A O 1
ATOM 595 N N . ALA A 1 72 ? 5.510 14.870 0.197 1.00 88.12 72 ALA A N 1
ATOM 596 C CA . ALA A 1 72 ? 5.131 16.260 -0.045 1.00 88.12 72 ALA A CA 1
ATOM 597 C C . ALA A 1 72 ? 6.318 17.233 0.100 1.00 88.12 72 ALA A C 1
ATOM 599 O O . ALA A 1 72 ? 6.229 18.364 -0.372 1.00 88.12 72 ALA A O 1
ATOM 600 N N . SER A 1 73 ? 7.442 16.812 0.702 1.00 76.25 73 SER A N 1
ATOM 601 C CA . SER A 1 73 ? 8.689 17.596 0.834 1.00 76.25 73 SER A CA 1
ATOM 602 C C . SER A 1 73 ? 8.463 19.040 1.323 1.00 76.25 73 SER A C 1
ATOM 604 O O . SER A 1 73 ? 8.967 19.992 0.726 1.00 76.25 73 SER A O 1
ATOM 606 N N . GLY A 1 74 ? 7.633 19.224 2.357 1.00 70.94 74 GLY A N 1
ATOM 607 C CA . GLY A 1 74 ? 7.281 20.545 2.907 1.00 70.94 74 GLY A CA 1
ATOM 608 C C . GLY A 1 74 ? 6.324 21.382 2.042 1.00 70.94 74 GLY A C 1
ATOM 609 O O . GLY A 1 74 ? 6.002 22.518 2.386 1.00 70.94 74 GLY A O 1
ATOM 610 N N . LYS A 1 75 ? 5.846 20.845 0.915 1.00 72.56 75 LYS A N 1
ATOM 611 C CA . LYS A 1 75 ? 4.824 21.460 0.059 1.00 72.56 75 LYS A CA 1
ATOM 612 C C . LYS A 1 75 ? 3.432 20.996 0.482 1.00 72.56 75 LYS A C 1
ATOM 614 O O . LYS A 1 75 ? 3.258 19.966 1.119 1.00 72.56 75 LYS A O 1
ATOM 619 N N . LYS A 1 76 ? 2.405 21.715 0.024 1.00 79.88 76 LYS A N 1
ATOM 620 C CA . LYS A 1 76 ? 0.990 21.343 0.224 1.00 79.88 76 LYS A CA 1
ATOM 621 C C . LYS A 1 76 ? 0.491 20.238 -0.728 1.00 79.88 76 LYS A C 1
ATOM 623 O O . LYS A 1 76 ? -0.704 19.967 -0.762 1.00 79.88 76 LYS A O 1
ATOM 628 N N . LYS A 1 77 ? 1.365 19.655 -1.562 1.00 86.44 77 LYS A N 1
ATOM 629 C CA . LYS A 1 77 ? 0.998 18.628 -2.551 1.00 86.44 77 LYS A CA 1
ATOM 630 C C . LYS A 1 77 ? 2.165 17.708 -2.903 1.00 86.44 77 LYS A C 1
ATOM 632 O O . LYS A 1 77 ? 3.308 18.160 -2.960 1.00 86.44 77 LYS A O 1
ATOM 637 N N . ILE A 1 78 ? 1.838 16.465 -3.238 1.00 90.44 78 ILE A N 1
ATOM 638 C CA . ILE A 1 78 ? 2.762 15.494 -3.831 1.00 90.44 78 ILE A CA 1
ATOM 639 C C . ILE A 1 78 ? 2.845 15.755 -5.347 1.00 90.44 78 ILE A C 1
ATOM 641 O O . ILE A 1 78 ? 1.822 16.062 -5.968 1.00 90.44 78 ILE A O 1
ATOM 645 N N . PRO A 1 79 ? 4.033 15.693 -5.976 1.00 91.06 79 PRO A N 1
ATOM 646 C CA . PRO A 1 79 ? 4.140 15.774 -7.431 1.00 91.06 79 PRO A CA 1
ATOM 647 C C . PRO A 1 79 ? 3.358 14.645 -8.123 1.00 91.06 79 PRO A C 1
ATOM 649 O O . PRO A 1 79 ? 3.414 13.499 -7.687 1.00 91.06 79 PRO A O 1
ATOM 652 N N . SER A 1 80 ? 2.680 14.947 -9.234 1.00 89.75 80 SER A N 1
ATOM 653 C CA . SER A 1 80 ? 1.782 13.996 -9.914 1.00 89.75 80 SER A CA 1
ATOM 654 C C . SER A 1 80 ? 2.464 12.690 -10.328 1.00 89.75 80 SER A C 1
ATOM 656 O O . SER A 1 80 ? 1.877 11.628 -10.165 1.00 89.75 80 SER A O 1
ATOM 658 N N . TYR A 1 81 ? 3.709 12.747 -10.810 1.00 89.44 81 TYR A N 1
ATOM 659 C CA . TYR A 1 81 ? 4.465 11.547 -11.183 1.00 89.44 81 TYR A CA 1
ATOM 660 C C . TYR A 1 81 ? 4.782 10.658 -9.968 1.00 89.44 81 TYR A C 1
ATOM 662 O O . TYR A 1 81 ? 4.654 9.442 -10.047 1.00 89.44 81 TYR A O 1
ATOM 670 N N . VAL A 1 82 ? 5.118 11.256 -8.817 1.00 92.31 82 VAL A N 1
ATOM 671 C CA . VAL A 1 82 ? 5.350 10.510 -7.568 1.00 92.31 82 VAL A CA 1
ATOM 672 C C . VAL A 1 82 ? 4.051 9.868 -7.101 1.00 92.31 82 VAL A C 1
ATOM 674 O O . VAL A 1 82 ? 4.047 8.717 -6.680 1.00 92.31 82 VAL A O 1
ATOM 677 N N . GLN A 1 83 ? 2.945 10.601 -7.202 1.00 91.62 83 GLN A N 1
ATOM 678 C CA . GLN A 1 83 ? 1.626 10.103 -6.843 1.00 91.62 83 GLN A CA 1
ATOM 679 C C . GLN A 1 83 ? 1.178 8.941 -7.741 1.00 91.62 83 GLN A C 1
ATOM 681 O O . GLN A 1 83 ? 0.641 7.964 -7.231 1.00 91.62 83 GLN A O 1
ATOM 686 N N . ALA A 1 84 ? 1.443 9.004 -9.049 1.00 91.56 84 ALA A N 1
ATOM 687 C CA . ALA A 1 84 ? 1.171 7.901 -9.968 1.00 91.56 84 ALA A CA 1
ATOM 688 C C . ALA A 1 84 ? 1.948 6.635 -9.571 1.00 91.56 84 ALA A C 1
ATOM 690 O O . ALA A 1 84 ? 1.358 5.560 -9.481 1.00 91.56 84 ALA A O 1
ATOM 691 N N . ASP A 1 85 ? 3.235 6.764 -9.239 1.00 93.56 85 ASP A N 1
ATOM 692 C CA . ASP A 1 85 ? 4.002 5.626 -8.733 1.00 93.56 85 ASP A CA 1
ATOM 693 C C . ASP A 1 85 ? 3.447 5.100 -7.404 1.00 93.56 85 ASP A C 1
ATOM 695 O O . ASP A 1 85 ? 3.437 3.895 -7.182 1.00 93.56 85 ASP A O 1
ATOM 699 N N . LEU A 1 86 ? 3.028 5.982 -6.489 1.00 95.12 86 LEU A N 1
ATOM 700 C CA . LEU A 1 86 ? 2.448 5.582 -5.202 1.00 95.12 86 LEU A CA 1
ATOM 701 C C . LEU A 1 86 ? 1.155 4.794 -5.408 1.00 95.12 86 LEU A C 1
ATOM 703 O O . LEU A 1 86 ? 0.993 3.741 -4.804 1.00 95.12 86 LEU A O 1
ATOM 707 N N . ASN A 1 87 ? 0.282 5.251 -6.307 1.00 94.69 87 ASN A N 1
ATOM 708 C CA . ASN A 1 87 ? -0.934 4.534 -6.683 1.00 94.69 87 ASN A CA 1
ATOM 709 C C . ASN A 1 87 ? -0.605 3.135 -7.224 1.00 94.69 87 ASN A C 1
ATOM 711 O O . ASN A 1 87 ? -1.199 2.152 -6.788 1.00 94.69 87 ASN A O 1
ATOM 715 N N . LEU A 1 88 ? 0.372 3.033 -8.134 1.00 93.62 88 LEU A N 1
ATOM 716 C CA . LEU A 1 88 ? 0.837 1.741 -8.643 1.00 93.62 88 LEU A CA 1
ATOM 717 C C . LEU A 1 88 ? 1.401 0.874 -7.516 1.00 93.62 88 LEU A C 1
ATOM 719 O O . LEU A 1 88 ? 1.109 -0.311 -7.445 1.00 93.62 88 LEU A O 1
ATOM 723 N N . PHE A 1 89 ? 2.171 1.444 -6.596 1.00 96.19 89 PHE A N 1
ATOM 724 C CA . PHE A 1 89 ? 2.729 0.688 -5.481 1.00 96.19 89 PHE A CA 1
ATOM 725 C C . PHE A 1 89 ? 1.652 0.143 -4.537 1.00 96.19 89 PHE A C 1
ATOM 727 O O . PHE A 1 89 ? 1.743 -1.007 -4.109 1.00 96.19 89 PHE A O 1
ATOM 734 N N . MET A 1 90 ? 0.606 0.930 -4.270 1.00 97.25 90 MET A N 1
ATOM 735 C CA . MET A 1 90 ? -0.556 0.474 -3.505 1.00 97.25 90 MET A CA 1
ATOM 736 C C . MET A 1 90 ? -1.220 -0.728 -4.181 1.00 97.25 90 MET A C 1
ATOM 738 O O . MET A 1 90 ? -1.433 -1.751 -3.535 1.00 97.25 90 MET A O 1
ATOM 742 N N . ILE A 1 91 ? -1.482 -0.622 -5.488 1.00 95.12 91 ILE A N 1
ATOM 743 C CA . ILE A 1 91 ? -2.147 -1.663 -6.283 1.00 95.12 91 ILE A CA 1
ATOM 744 C C . ILE A 1 91 ? -1.298 -2.930 -6.373 1.00 95.12 91 ILE A C 1
ATOM 746 O O . ILE A 1 91 ? -1.837 -4.013 -6.207 1.00 95.12 91 ILE A O 1
ATOM 750 N N . TYR A 1 92 ? 0.008 -2.816 -6.622 1.00 95.38 92 TYR A N 1
ATOM 751 C CA . TYR A 1 92 ? 0.863 -3.977 -6.880 1.00 95.38 92 TYR A CA 1
ATOM 752 C C . TYR A 1 92 ? 1.414 -4.642 -5.614 1.00 95.38 92 TYR A C 1
ATOM 754 O O . TYR A 1 92 ? 1.704 -5.836 -5.654 1.00 95.38 92 TYR A O 1
ATOM 762 N N . TYR A 1 93 ? 1.59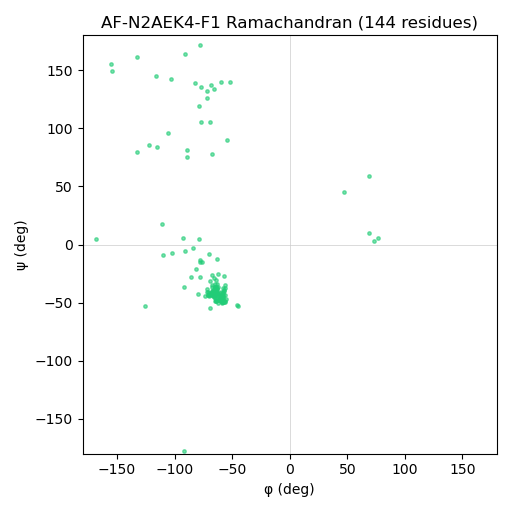4 -3.911 -4.511 1.00 97.00 93 TYR A N 1
ATOM 763 C CA . TYR A 1 93 ? 2.290 -4.437 -3.330 1.00 97.00 93 TYR A CA 1
ATOM 764 C C . TYR A 1 93 ? 1.478 -4.320 -2.044 1.00 97.00 93 TYR A C 1
ATOM 766 O O . TYR A 1 93 ? 1.272 -5.332 -1.384 1.00 97.00 93 TYR A O 1
ATOM 774 N N . VAL A 1 94 ? 0.971 -3.133 -1.699 1.00 97.81 94 VAL A N 1
ATOM 775 C CA . VAL A 1 94 ? 0.320 -2.925 -0.391 1.00 97.81 94 VAL A CA 1
ATOM 776 C C . VAL A 1 94 ? -1.006 -3.677 -0.287 1.00 97.81 94 VAL A C 1
ATOM 778 O O . VAL A 1 94 ? -1.180 -4.468 0.637 1.00 97.81 94 VAL A O 1
ATOM 781 N N . PHE A 1 95 ? -1.934 -3.470 -1.227 1.00 98.12 95 PHE A N 1
ATOM 782 C CA . PHE A 1 95 ? -3.229 -4.149 -1.175 1.00 98.12 95 PHE A CA 1
ATOM 783 C C . PHE A 1 95 ? -3.121 -5.663 -1.334 1.00 98.12 95 PHE A C 1
ATOM 785 O O . PHE A 1 95 ? -3.716 -6.369 -0.522 1.00 98.12 95 PHE A O 1
ATOM 792 N N . PRO A 1 96 ? -2.350 -6.200 -2.295 1.00 98.06 96 PRO A N 1
ATOM 793 C CA . PRO A 1 96 ? -2.255 -7.644 -2.434 1.00 98.06 96 PRO A CA 1
ATOM 794 C C . PRO A 1 96 ? -1.593 -8.290 -1.213 1.00 98.06 96 PRO A C 1
ATOM 796 O O . PRO A 1 96 ? -1.998 -9.381 -0.827 1.00 98.06 96 PRO A O 1
ATOM 799 N N . ALA A 1 97 ? -0.623 -7.628 -0.565 1.00 98.06 97 ALA A N 1
ATOM 800 C CA . ALA A 1 97 ? -0.019 -8.130 0.672 1.00 98.06 97 ALA A CA 1
ATOM 801 C C . ALA A 1 97 ? -1.012 -8.120 1.842 1.00 98.06 97 ALA A C 1
ATOM 803 O O . ALA A 1 97 ? -1.111 -9.124 2.546 1.00 98.06 97 ALA A O 1
ATOM 804 N N . LEU A 1 98 ? -1.798 -7.046 1.991 1.00 98.12 98 LEU A N 1
ATOM 805 C CA . LEU A 1 98 ? -2.877 -6.965 2.978 1.00 98.12 98 LEU A CA 1
ATOM 806 C C . LEU A 1 98 ? -3.913 -8.077 2.767 1.00 98.12 98 LEU A C 1
ATOM 808 O O . LEU A 1 98 ? -4.274 -8.764 3.714 1.00 98.12 98 LEU A O 1
ATOM 812 N N . LEU A 1 99 ? -4.369 -8.294 1.533 1.00 98.06 99 LEU A N 1
ATOM 813 C CA . LEU A 1 99 ? -5.356 -9.333 1.222 1.00 98.06 99 LEU A CA 1
ATOM 814 C C . LEU A 1 99 ? -4.789 -10.742 1.426 1.00 98.06 99 LEU A C 1
ATOM 816 O O . LEU A 1 99 ? -5.489 -11.635 1.898 1.00 98.06 99 LEU A O 1
ATOM 820 N N . LYS A 1 100 ? -3.497 -10.943 1.146 1.00 96.56 100 LYS A N 1
ATOM 821 C CA . LYS A 1 100 ? -2.822 -12.232 1.340 1.00 96.56 100 LYS A CA 1
ATOM 822 C C . LYS A 1 100 ? -2.620 -12.601 2.816 1.00 96.56 100 LYS A C 1
ATOM 824 O O . LYS A 1 100 ? -2.244 -13.737 3.088 1.00 96.56 100 LYS A O 1
ATOM 829 N N . THR A 1 101 ? -2.906 -11.701 3.763 1.00 95.94 101 THR A N 1
ATOM 830 C CA . THR A 1 101 ? -3.017 -12.066 5.189 1.00 95.94 101 THR A CA 1
ATOM 831 C C . THR A 1 101 ? -4.146 -13.068 5.442 1.00 95.94 101 THR A C 1
ATOM 833 O O . THR A 1 101 ? -4.092 -13.811 6.416 1.00 95.94 101 THR A O 1
ATOM 836 N N . GLY A 1 102 ? -5.173 -13.097 4.579 1.00 94.88 102 GLY A N 1
ATOM 837 C CA . GLY A 1 102 ? -6.368 -13.920 4.770 1.00 94.88 102 GLY A CA 1
ATOM 838 C C . GLY A 1 102 ? -7.260 -13.458 5.926 1.00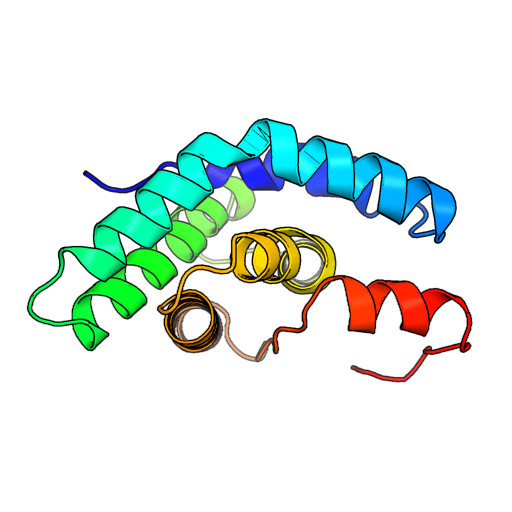 94.88 102 GLY A C 1
ATOM 839 O O . GLY A 1 102 ? -8.183 -14.179 6.304 1.00 94.88 102 GLY A O 1
ATOM 840 N N . HIS A 1 103 ? -6.997 -12.281 6.502 1.00 96.94 103 HIS A N 1
ATOM 841 C CA . HIS A 1 103 ? -7.772 -11.767 7.622 1.00 96.94 103 HIS A CA 1
ATOM 842 C C . HIS A 1 103 ? -9.203 -11.391 7.179 1.00 96.94 103 HIS A C 1
ATOM 844 O O . HIS A 1 103 ? -9.350 -10.742 6.140 1.00 96.94 103 HIS A O 1
ATOM 850 N N . PRO A 1 104 ? -10.259 -11.715 7.955 1.00 96.06 104 PRO A N 1
ATOM 851 C CA . PRO A 1 104 ? -11.651 -11.441 7.569 1.00 96.06 104 PRO A CA 1
ATOM 852 C C . PRO A 1 104 ? -11.946 -9.967 7.256 1.00 96.06 104 PRO A C 1
ATOM 854 O O . PRO A 1 104 ? -12.716 -9.665 6.350 1.00 96.06 104 PRO A O 1
ATOM 857 N N . ASP A 1 105 ? -11.292 -9.048 7.971 1.00 96.62 105 ASP A N 1
ATOM 858 C CA . ASP A 1 105 ? -11.477 -7.603 7.778 1.00 96.62 105 ASP A CA 1
ATOM 859 C C . ASP A 1 105 ? -10.609 -7.018 6.635 1.00 96.62 105 ASP A C 1
ATOM 861 O O . ASP A 1 105 ? -10.713 -5.828 6.338 1.00 96.62 105 ASP A O 1
ATOM 865 N N . ALA A 1 106 ? -9.749 -7.806 5.969 1.00 97.50 106 ALA A N 1
ATOM 866 C CA . ALA A 1 106 ? -8.757 -7.294 5.009 1.00 97.50 106 ALA A CA 1
ATOM 867 C C . ALA A 1 106 ? -9.378 -6.530 3.825 1.00 97.50 106 ALA A C 1
ATOM 869 O O . ALA A 1 106 ? -8.875 -5.469 3.445 1.00 97.50 106 ALA A O 1
ATOM 870 N N . GLU A 1 107 ? -10.490 -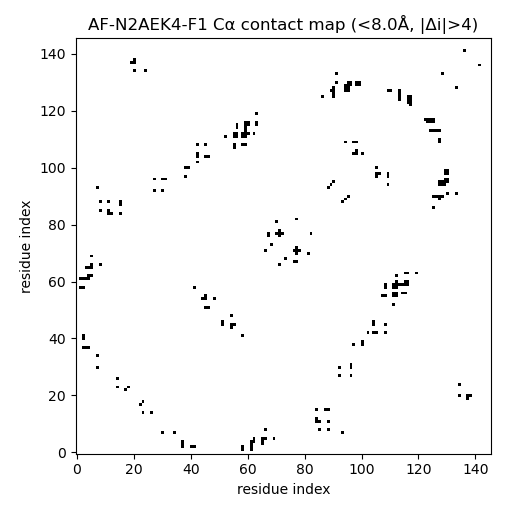7.019 3.268 1.00 97.69 107 GLU A N 1
ATOM 871 C CA . GLU A 1 107 ? -11.201 -6.332 2.181 1.00 97.69 107 GLU A CA 1
ATOM 872 C C . GLU A 1 107 ? -11.809 -5.006 2.649 1.00 97.69 107 GLU A C 1
ATOM 874 O O . GLU A 1 107 ? -11.652 -3.977 1.988 1.00 97.69 107 GLU A O 1
ATOM 879 N N . GLN A 1 108 ? -12.435 -4.993 3.831 1.00 97.62 108 GLN A N 1
ATOM 880 C CA . GLN A 1 108 ? -13.016 -3.778 4.401 1.00 97.62 108 GLN A CA 1
ATOM 881 C C . GLN A 1 108 ? -11.938 -2.723 4.692 1.00 97.62 108 GLN A C 1
ATOM 883 O O . GLN A 1 108 ? -12.153 -1.526 4.466 1.00 97.62 108 GLN A O 1
ATOM 888 N N . ILE A 1 109 ? -10.763 -3.157 5.155 1.00 98.25 109 ILE A N 1
ATOM 889 C CA . ILE A 1 109 ? -9.600 -2.288 5.352 1.00 98.25 109 ILE A CA 1
ATOM 890 C C . ILE A 1 109 ? -9.133 -1.720 4.006 1.00 98.25 109 ILE A C 1
ATOM 892 O O . ILE A 1 109 ? -8.958 -0.504 3.892 1.00 98.25 109 ILE A O 1
ATOM 896 N N . ALA A 1 110 ? -8.975 -2.557 2.973 1.00 98.19 110 ALA A N 1
ATOM 897 C CA . ALA A 1 110 ? -8.567 -2.115 1.637 1.00 98.19 110 ALA A CA 1
ATOM 898 C C . ALA A 1 110 ? -9.543 -1.075 1.056 1.00 98.19 110 ALA A C 1
ATOM 900 O O . ALA A 1 110 ? -9.118 -0.019 0.576 1.00 98.19 110 ALA A O 1
ATOM 901 N N . GLU A 1 111 ? -10.852 -1.303 1.187 1.00 97.50 111 GLU A N 1
ATOM 902 C CA . GLU A 1 111 ? -11.873 -0.322 0.813 1.00 97.50 111 GLU A CA 1
ATOM 903 C C . GLU A 1 111 ? -11.749 0.995 1.589 1.00 97.50 111 GLU A C 1
ATOM 905 O O . GLU A 1 111 ? -11.882 2.078 1.008 1.00 97.50 111 GLU A O 1
ATOM 910 N N . GLY A 1 112 ? -11.535 0.918 2.906 1.00 97.38 112 GLY A N 1
ATOM 911 C CA . GLY A 1 112 ? -11.346 2.083 3.771 1.00 97.38 112 GLY A CA 1
ATOM 912 C C . GLY A 1 112 ? -10.160 2.928 3.320 1.00 97.38 112 GLY A C 1
ATOM 913 O O . GLY A 1 112 ? -10.299 4.141 3.127 1.00 97.38 112 GLY A O 1
ATOM 914 N N . ILE A 1 113 ? -9.031 2.277 3.034 1.00 97.38 113 ILE A N 1
ATOM 915 C CA . ILE A 1 113 ? -7.837 2.920 2.480 1.00 97.38 113 ILE A CA 1
ATOM 916 C C . ILE A 1 113 ? -8.169 3.592 1.143 1.00 97.38 113 ILE A C 1
ATOM 918 O O . ILE A 1 113 ? -7.894 4.780 0.997 1.00 97.38 113 ILE A O 1
ATOM 922 N N . CYS A 1 114 ? -8.823 2.911 0.194 1.00 96.94 114 CYS A N 1
ATOM 923 C CA . CYS A 1 114 ? -9.236 3.512 -1.084 1.00 96.94 114 CYS A CA 1
ATOM 924 C C . CYS A 1 114 ? -10.112 4.764 -0.898 1.00 96.94 114 CYS A C 1
ATOM 926 O O . CYS A 1 114 ? -9.903 5.781 -1.569 1.00 96.94 114 CYS A O 1
ATOM 928 N N . LYS A 1 115 ? -11.082 4.719 0.028 1.00 96.00 115 LYS A N 1
ATOM 929 C CA . LYS A 1 115 ? -11.988 5.843 0.330 1.00 96.00 115 LYS A CA 1
ATOM 930 C C . LYS A 1 115 ? -11.225 7.047 0.882 1.00 96.00 115 LYS A C 1
ATOM 932 O O . LYS A 1 115 ? -11.492 8.174 0.459 1.00 96.00 115 LYS A O 1
ATOM 937 N N . VAL A 1 116 ? -10.290 6.836 1.808 1.00 96.12 116 VAL A N 1
ATOM 938 C CA . VAL A 1 116 ? -9.468 7.918 2.377 1.00 96.12 116 VAL A CA 1
ATOM 939 C C . VAL A 1 116 ? -8.470 8.439 1.344 1.00 96.12 116 VAL A C 1
ATOM 941 O O . VAL A 1 116 ? -8.381 9.649 1.135 1.00 96.12 116 VAL A O 1
ATOM 944 N N . TRP A 1 117 ? -7.813 7.546 0.605 1.00 95.50 117 TRP A N 1
ATOM 945 C CA . TRP A 1 117 ? -6.873 7.891 -0.461 1.00 95.50 117 TRP A CA 1
ATOM 946 C C . TRP A 1 117 ? -7.508 8.812 -1.504 1.00 95.50 117 TRP A C 1
ATOM 948 O O . TRP A 1 117 ? -6.951 9.858 -1.822 1.00 95.50 117 TRP A O 1
ATOM 958 N N . ALA A 1 118 ? -8.719 8.494 -1.972 1.00 93.75 118 ALA A N 1
ATOM 959 C CA . ALA A 1 118 ? -9.442 9.315 -2.945 1.00 93.75 118 ALA A CA 1
ATOM 960 C C . ALA A 1 118 ? -9.816 10.715 -2.417 1.00 93.75 118 ALA A C 1
ATOM 962 O O . ALA A 1 118 ? -9.900 11.666 -3.200 1.00 93.75 118 ALA A O 1
ATOM 963 N N . LYS A 1 119 ? -10.047 10.860 -1.104 1.00 92.94 119 LYS A N 1
ATOM 964 C CA . LYS A 1 119 ? -10.314 12.160 -0.459 1.00 92.94 119 LYS A CA 1
ATOM 965 C C . LYS A 1 119 ? -9.041 12.998 -0.351 1.00 92.94 119 LYS A C 1
ATOM 967 O O . LYS A 1 119 ? -9.069 14.192 -0.649 1.00 92.94 119 LYS A O 1
ATOM 972 N N . CYS A 1 120 ? -7.944 12.364 0.051 1.00 90.88 120 CYS A N 1
ATOM 973 C CA . CYS A 1 120 ? -6.644 12.995 0.256 1.00 90.88 120 CYS A CA 1
ATOM 974 C C . CYS A 1 120 ? -5.985 13.387 -1.077 1.00 90.88 120 CYS A C 1
ATOM 976 O O . CYS A 1 120 ? -5.461 14.489 -1.227 1.00 90.88 120 CYS A O 1
ATOM 978 N N . PHE A 1 121 ? -6.091 12.531 -2.090 1.00 88.50 121 PHE A N 1
ATOM 979 C CA . PHE A 1 121 ? -5.387 12.659 -3.359 1.00 88.50 121 PHE A CA 1
ATOM 980 C C . PHE A 1 121 ? -6.362 12.879 -4.529 1.00 88.50 121 PHE A C 1
ATOM 982 O O . PHE A 1 121 ? -6.751 11.956 -5.246 1.00 88.50 121 PHE A O 1
ATOM 989 N N . ARG A 1 122 ? -6.770 14.142 -4.738 1.00 76.19 122 ARG A N 1
ATOM 990 C CA . ARG A 1 122 ? -7.774 14.531 -5.752 1.00 76.19 122 ARG A CA 1
ATOM 991 C C . ARG A 1 122 ? -7.450 13.996 -7.155 1.00 76.19 122 ARG A C 1
ATOM 993 O O . ARG A 1 122 ? -6.304 14.023 -7.603 1.00 76.19 122 ARG A O 1
ATOM 1000 N N . GLY A 1 123 ? -8.492 13.551 -7.861 1.00 74.44 123 GLY A N 1
ATOM 1001 C CA . GLY A 1 123 ? -8.407 13.044 -9.236 1.00 74.44 123 GLY A CA 1
ATOM 1002 C C . GLY A 1 123 ? -7.850 11.623 -9.371 1.00 74.44 123 GLY A C 1
ATOM 1003 O O . GLY A 1 123 ? -7.642 11.178 -10.490 1.00 74.44 123 GLY A O 1
ATOM 1004 N N . ASN A 1 124 ? -7.602 10.919 -8.262 1.00 71.00 124 ASN A N 1
ATOM 1005 C CA . ASN A 1 124 ? -6.917 9.628 -8.268 1.00 71.00 124 ASN A CA 1
ATOM 1006 C C . ASN A 1 124 ? -7.665 8.611 -7.403 1.00 71.00 124 ASN A C 1
ATOM 1008 O O . ASN A 1 124 ? -7.302 8.349 -6.256 1.00 71.00 124 ASN A O 1
ATOM 1012 N N . LYS A 1 125 ? -8.738 8.048 -7.965 1.00 84.62 125 LYS A N 1
ATOM 1013 C CA . LYS A 1 125 ? -9.400 6.876 -7.388 1.00 84.62 125 LYS A CA 1
ATOM 1014 C C . LYS A 1 125 ? -8.572 5.650 -7.749 1.00 84.62 125 LYS A C 1
ATOM 1016 O O . LYS A 1 125 ? -8.390 5.373 -8.929 1.00 84.62 125 LYS A O 1
ATOM 1021 N N . ILE A 1 126 ? -8.076 4.950 -6.739 1.00 92.38 126 ILE A N 1
ATOM 1022 C CA . ILE A 1 126 ? -7.394 3.669 -6.913 1.00 92.38 126 ILE A CA 1
ATOM 1023 C C . ILE A 1 126 ? -8.340 2.541 -6.508 1.00 92.38 126 ILE A C 1
ATOM 1025 O O . ILE A 1 126 ? -9.121 2.699 -5.567 1.00 92.38 126 ILE A O 1
ATOM 1029 N N . GLY A 1 127 ? -8.280 1.430 -7.235 1.00 93.19 127 GLY A N 1
ATOM 1030 C CA . GLY A 1 127 ? -8.864 0.162 -6.809 1.00 93.19 127 GLY A CA 1
ATOM 1031 C C . GLY A 1 127 ? -7.842 -0.687 -6.056 1.00 93.19 127 GLY A C 1
ATOM 1032 O O . GLY A 1 127 ? -6.695 -0.276 -5.869 1.00 93.19 127 GLY A O 1
ATOM 1033 N N . TYR A 1 128 ? -8.259 -1.886 -5.674 1.00 95.88 128 TYR A N 1
ATOM 1034 C CA . TYR A 1 128 ? -7.396 -2.920 -5.121 1.00 95.88 128 TYR A CA 1
ATOM 1035 C C . TYR A 1 128 ? -7.671 -4.254 -5.816 1.00 95.88 128 TYR A C 1
ATOM 1037 O O . TYR A 1 128 ? -8.703 -4.434 -6.459 1.00 95.88 128 TYR A O 1
ATOM 1045 N N . THR A 1 129 ? -6.723 -5.175 -5.705 1.00 94.50 129 THR A N 1
ATOM 1046 C CA . THR A 1 129 ? -6.810 -6.539 -6.233 1.00 94.50 129 THR A CA 1
ATOM 1047 C C . THR A 1 129 ? -5.879 -7.426 -5.414 1.00 94.50 129 THR A C 1
ATOM 1049 O O . THR A 1 129 ? -4.926 -6.929 -4.811 1.00 94.50 129 THR A O 1
ATOM 1052 N N . ASP A 1 130 ? -6.154 -8.726 -5.371 1.00 96.25 130 ASP A N 1
ATOM 1053 C CA . ASP A 1 130 ? -5.291 -9.705 -4.716 1.00 96.25 130 ASP A CA 1
ATOM 1054 C C . ASP A 1 130 ? -4.057 -10.063 -5.569 1.00 96.25 130 ASP A C 1
ATOM 1056 O O . ASP A 1 130 ? -3.918 -9.660 -6.732 1.00 96.25 130 ASP A O 1
ATOM 1060 N N . TYR A 1 131 ? -3.141 -10.817 -4.954 1.00 95.62 131 TYR A N 1
ATOM 1061 C CA . TYR A 1 131 ? -1.873 -11.209 -5.566 1.00 95.62 131 TYR A CA 1
ATOM 1062 C C . TYR A 1 131 ? -2.061 -12.179 -6.732 1.00 95.62 131 TYR A C 1
ATOM 1064 O O . TYR A 1 131 ? -1.369 -12.044 -7.738 1.00 95.62 131 TYR A O 1
ATOM 1072 N N . ASP A 1 132 ? -2.970 -13.146 -6.617 1.00 93.44 132 ASP A N 1
ATOM 1073 C CA . ASP A 1 132 ? -3.121 -14.209 -7.612 1.00 93.44 132 ASP A CA 1
ATOM 1074 C C . ASP A 1 132 ? -3.700 -13.640 -8.915 1.00 93.44 132 ASP A C 1
ATOM 1076 O O . ASP A 1 132 ? -3.179 -13.911 -10.004 1.00 93.44 132 ASP A O 1
ATOM 1080 N N . THR A 1 133 ? -4.689 -12.751 -8.800 1.00 93.19 133 THR A N 1
ATOM 1081 C CA . THR A 1 133 ? -5.271 -11.982 -9.906 1.00 93.19 133 THR A CA 1
ATOM 1082 C C . THR A 1 133 ? -4.208 -11.124 -10.601 1.00 93.19 133 THR A C 1
ATOM 1084 O O . THR A 1 133 ? -4.078 -11.161 -11.830 1.00 93.19 133 THR A O 1
ATOM 1087 N N . LEU A 1 134 ? -3.376 -10.397 -9.843 1.00 91.88 134 LEU A N 1
ATOM 1088 C CA . LEU A 1 134 ? -2.269 -9.625 -10.421 1.00 91.88 134 LEU A CA 1
ATOM 1089 C C . LEU A 1 134 ? -1.229 -10.514 -11.088 1.00 91.88 134 LEU A C 1
ATOM 1091 O O . LEU A 1 134 ? -0.814 -10.235 -12.211 1.00 91.88 134 LEU A O 1
ATOM 1095 N N . TYR A 1 135 ? -0.793 -11.580 -10.426 1.00 91.12 135 TYR A N 1
ATOM 1096 C CA . TYR A 1 135 ? 0.249 -12.468 -10.926 1.00 91.12 135 TYR A CA 1
ATOM 1097 C C . TYR A 1 135 ? -0.165 -13.157 -12.234 1.00 91.12 135 TYR A C 1
ATOM 1099 O O . TYR A 1 135 ? 0.658 -13.306 -13.149 1.00 91.12 135 TYR A O 1
ATOM 1107 N N . ALA A 1 136 ? -1.445 -13.518 -12.363 1.00 89.38 136 ALA A N 1
ATOM 1108 C CA . ALA A 1 136 ? -2.031 -14.011 -13.606 1.00 89.38 136 ALA A CA 1
ATOM 1109 C C . ALA A 1 136 ? -1.995 -12.946 -14.719 1.00 89.38 136 ALA A C 1
ATOM 1111 O O . ALA A 1 136 ? -1.575 -13.245 -15.840 1.00 89.38 136 ALA A O 1
ATOM 1112 N N . SER A 1 137 ? -2.298 -11.684 -14.391 1.00 85.25 137 SER A N 1
ATOM 1113 C CA . SER A 1 137 ? -2.308 -10.565 -15.349 1.00 85.25 137 SER A CA 1
ATOM 1114 C C . SER A 1 137 ? -0.953 -10.232 -15.987 1.00 85.25 137 SER A C 1
ATOM 1116 O O . SER A 1 137 ? -0.913 -9.504 -16.970 1.00 85.25 137 SER A O 1
ATOM 1118 N N . PHE A 1 138 ? 0.168 -10.765 -15.482 1.00 81.25 138 PHE A N 1
ATOM 1119 C CA . PHE A 1 138 ? 1.478 -10.618 -16.134 1.00 81.25 138 PHE A CA 1
ATOM 1120 C C . PHE A 1 138 ? 1.663 -11.532 -17.361 1.00 81.25 138 PHE A C 1
ATOM 1122 O O . PHE A 1 138 ? 2.645 -11.373 -18.091 1.00 81.25 138 PHE A O 1
ATOM 1129 N N . HIS A 1 139 ? 0.816 -12.552 -17.547 1.00 62.22 139 HIS A N 1
ATOM 1130 C CA . HIS A 1 139 ? 0.848 -13.457 -18.711 1.00 62.22 139 HIS A CA 1
ATOM 1131 C C . HIS A 1 139 ? -0.048 -12.974 -19.840 1.00 62.22 139 HIS A C 1
ATOM 1133 O O . HIS A 1 139 ? 0.337 -13.050 -21.009 1.00 62.22 139 HIS A O 1
ATOM 1139 N N . ASP A 1 140 ? -1.187 -12.407 -19.475 1.00 56.38 140 ASP A N 1
ATOM 1140 C CA . ASP A 1 140 ? -2.025 -11.673 -20.399 1.00 56.38 140 ASP A CA 1
ATOM 1141 C C . ASP A 1 140 ? -1.384 -10.303 -20.619 1.00 56.38 140 ASP A C 1
ATOM 1143 O O . ASP A 1 140 ? -0.892 -9.673 -19.692 1.00 56.38 140 ASP A O 1
ATOM 1147 N N . LYS A 1 141 ? -1.300 -9.809 -21.853 1.00 50.91 141 LYS A N 1
ATOM 1148 C CA . LYS A 1 141 ? -0.822 -8.438 -22.089 1.00 50.91 141 LYS A CA 1
ATOM 1149 C C . LYS A 1 141 ? -1.852 -7.444 -21.534 1.00 50.91 141 LYS A C 1
ATOM 1151 O O . LYS A 1 141 ? -2.604 -6.865 -22.310 1.00 50.91 141 LYS A O 1
ATOM 1156 N N . ILE A 1 142 ? -1.895 -7.213 -20.223 1.00 49.53 142 ILE A N 1
ATOM 1157 C CA . ILE A 1 142 ? -2.769 -6.198 -19.626 1.00 49.53 142 ILE A CA 1
ATOM 1158 C C . ILE A 1 142 ? -2.013 -4.867 -19.585 1.00 49.53 142 ILE A C 1
ATOM 1160 O O . ILE A 1 142 ? -1.530 -4.393 -18.563 1.00 49.53 142 ILE A O 1
ATOM 1164 N N . LEU A 1 143 ? -1.920 -4.251 -20.765 1.00 50.62 143 LEU A N 1
ATOM 1165 C CA . LEU A 1 143 ? -1.930 -2.797 -20.904 1.00 50.62 143 LEU A CA 1
ATOM 1166 C C . LEU A 1 143 ? -3.402 -2.395 -21.060 1.00 50.62 143 LEU A C 1
ATOM 1168 O O . LEU A 1 143 ? -3.877 -2.270 -22.185 1.00 50.62 143 LEU A O 1
ATOM 1172 N N . GLY A 1 144 ? -4.158 -2.283 -19.967 1.00 45.31 144 GLY A N 1
ATOM 1173 C CA . GLY A 1 144 ? -5.592 -2.007 -20.114 1.00 45.31 144 GLY A CA 1
ATOM 1174 C C . GLY A 1 144 ? -6.397 -1.624 -18.880 1.00 45.31 144 GLY A C 1
ATOM 1175 O O . GLY A 1 144 ? -7.604 -1.480 -19.015 1.00 45.31 144 GLY A O 1
ATOM 1176 N N . ILE A 1 145 ? -5.788 -1.443 -17.705 1.00 46.34 145 ILE A N 1
ATOM 1177 C CA . ILE A 1 145 ? -6.518 -0.941 -16.532 1.00 46.34 145 ILE A CA 1
ATOM 1178 C C . ILE A 1 145 ? -5.825 0.337 -16.046 1.00 46.34 145 ILE A C 1
ATOM 1180 O O . ILE A 1 145 ? -4.929 0.299 -15.206 1.00 46.34 145 ILE A O 1
ATOM 1184 N N . PHE A 1 146 ? -6.222 1.450 -16.664 1.00 42.66 146 PHE A N 1
ATOM 1185 C CA . PHE A 1 146 ? -6.090 2.827 -16.186 1.00 42.66 146 PHE A CA 1
ATOM 1186 C C . PHE A 1 146 ? -7.463 3.488 -16.297 1.00 42.66 146 PHE A C 1
ATOM 1188 O O . PHE A 1 146 ? -8.159 3.194 -17.297 1.00 42.66 146 PHE A O 1
#

Foldseek 3Di:
DQQQCLVLCPCLVVQPVPPALVSLVVVQVVSLVVCVVSLVVLLVQCVPDPDNLVSLLSNLVNVLVSCCVPACVPPPDHPPVVVVSVLVSCASHVLQSSVVVVRPCSVVSQVSNQVNCCVSPPPDRHDHDHNVVVSVVSVPPPPDDD

Mean predicted aligned error: 4.69 Å

Sequence (146 aa):
MPVVTDRMFDNKNKMLKRLKKKTYEENFAWFQAEYAEQFEEITAYAEQAADKQSAVTEIGTWFTDSVYGKYASGKKKIPSYVQADLNLFMIYYVFPALLKTGHPDAEQIAEGICKVWAKCFRGNKIGYTDYDTLYASFHDKILGIF

Solvent-accessible surface area (backbone atoms only — not comparable to full-atom values): 8333 Å² total; per-residue (Å²): 131,87,70,85,48,47,69,77,55,73,54,44,71,66,65,60,58,74,75,39,63,70,56,42,52,57,50,46,56,49,49,41,64,75,44,40,67,59,48,50,53,54,52,49,50,39,69,73,34,91,52,50,71,60,35,19,42,51,56,14,43,38,50,49,50,29,48,46,70,68,58,16,74,94,48,100,54,59,55,68,70,60,48,52,52,48,54,50,42,40,38,73,44,51,38,12,44,46,45,69,67,68,50,90,59,32,64,59,38,50,52,23,27,35,58,38,40,34,68,76,40,75,97,47,80,60,77,76,48,48,52,68,65,52,61,53,44,65,76,49,91,72,86,75,89,128

Nearest PDB structures (foldseek):
  4c0e-assembly1_A  TM=4.420E-01  e=7.046E+00  Thermochaetoides thermophila

Radius of gyration: 14.71 Å; Cα contacts (8 Å, |Δi|>4): 145; chains: 1; bounding box: 30×36×41 Å

pLDDT: mean 90.23, std 11.42, range [42.66, 98.25]

Organism: NCBI:txid1235802